Protein AF-A0A1B9C1V9-F1 (afdb_monomer_lite)

Structure (mmCIF, N/CA/C/O backbone):
data_AF-A0A1B9C1V9-F1
#
_entry.id   AF-A0A1B9C1V9-F1
#
loop_
_atom_site.group_PDB
_atom_site.id
_atom_site.type_symbol
_atom_site.label_atom_id
_atom_site.label_alt_id
_atom_site.label_comp_id
_atom_site.label_asym_id
_atom_site.label_entity_id
_atom_site.label_seq_id
_atom_site.pdbx_PDB_ins_code
_atom_site.Cartn_x
_atom_site.Cartn_y
_atom_site.Cartn_z
_atom_site.occupancy
_atom_site.B_iso_or_equiv
_atom_site.auth_seq_id
_atom_site.auth_comp_id
_atom_site.auth_asym_id
_atom_site.auth_atom_id
_atom_site.pdbx_PDB_model_num
ATOM 1 N N . MET A 1 1 ? 0.872 -3.878 18.194 1.00 60.62 1 MET A N 1
ATOM 2 C CA . MET A 1 1 ? -0.499 -3.363 17.983 1.00 60.62 1 MET A CA 1
ATOM 3 C C . MET A 1 1 ? -1.139 -4.187 16.878 1.00 60.62 1 MET A C 1
ATOM 5 O O . MET A 1 1 ? -0.484 -4.381 15.862 1.00 60.62 1 MET A O 1
ATOM 9 N N . ILE A 1 2 ? -2.342 -4.725 17.095 1.00 77.38 2 ILE A N 1
ATOM 10 C CA . ILE A 1 2 ? -3.064 -5.524 16.091 1.00 77.38 2 ILE A CA 1
ATOM 11 C C . ILE A 1 2 ? -4.037 -4.591 15.363 1.00 77.38 2 ILE A C 1
ATOM 13 O O . ILE A 1 2 ? -4.794 -3.864 16.009 1.00 77.38 2 ILE A O 1
ATOM 17 N N . PHE A 1 3 ? -3.986 -4.592 14.032 1.00 85.81 3 PHE A N 1
ATOM 18 C CA . PHE A 1 3 ? -4.901 -3.833 13.183 1.00 85.81 3 PHE A CA 1
ATOM 19 C C . PHE A 1 3 ? -5.870 -4.780 12.490 1.00 85.81 3 PHE A C 1
ATOM 21 O O . PHE A 1 3 ? -5.467 -5.823 11.979 1.00 85.81 3 PHE A O 1
ATOM 28 N N . THR A 1 4 ? -7.131 -4.371 12.432 1.00 89.06 4 THR A N 1
ATOM 29 C CA . THR A 1 4 ? -8.125 -4.964 11.543 1.00 89.06 4 THR A CA 1
ATOM 30 C C . THR A 1 4 ? -8.212 -4.100 10.292 1.00 89.06 4 THR A C 1
ATOM 32 O O . THR A 1 4 ? -8.378 -2.881 10.386 1.00 89.06 4 THR A O 1
ATOM 35 N N . TYR A 1 5 ? -8.101 -4.728 9.124 1.00 91.19 5 TYR A N 1
ATOM 36 C CA . TYR A 1 5 ? -8.158 -4.058 7.829 1.00 91.19 5 TYR A CA 1
ATOM 37 C C . TYR A 1 5 ? -9.542 -4.234 7.213 1.00 91.19 5 TYR A C 1
ATOM 39 O O . TYR A 1 5 ? -9.962 -5.355 6.940 1.00 91.19 5 TYR A O 1
ATOM 47 N N . VAL A 1 6 ? -10.253 -3.128 6.998 1.00 92.12 6 VAL A N 1
ATOM 48 C CA . VAL A 1 6 ? -11.583 -3.131 6.371 1.00 92.12 6 VAL A CA 1
ATOM 49 C C . VAL A 1 6 ? -11.447 -2.651 4.926 1.00 92.12 6 VAL A C 1
ATOM 51 O O . VAL A 1 6 ? -10.917 -1.555 4.731 1.00 92.12 6 VAL A O 1
ATOM 54 N N . PRO A 1 7 ? -11.888 -3.424 3.918 1.00 92.00 7 PRO A N 1
ATOM 55 C CA . PRO A 1 7 ? -11.807 -2.998 2.525 1.00 92.00 7 PRO A CA 1
ATOM 56 C C . PRO A 1 7 ? -12.657 -1.741 2.301 1.00 92.00 7 PRO A C 1
ATOM 58 O O . PRO A 1 7 ? -13.779 -1.646 2.791 1.00 92.00 7 PRO A O 1
ATOM 61 N N . SER A 1 8 ? -12.099 -0.777 1.572 1.00 91.75 8 SER A N 1
ATOM 62 C CA . SER A 1 8 ? -12.710 0.532 1.295 1.00 91.75 8 SER A CA 1
AT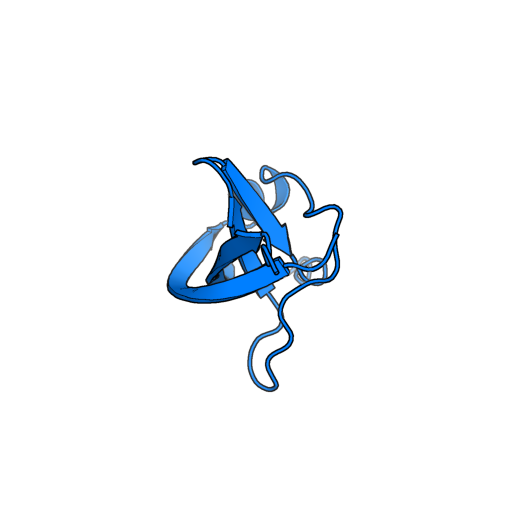OM 63 C C . SER A 1 8 ? -12.878 0.801 -0.201 1.00 91.75 8 SER A C 1
ATOM 65 O O . SER A 1 8 ? -13.752 1.556 -0.613 1.00 91.75 8 SER A O 1
ATOM 67 N N . GLY A 1 9 ? -12.073 0.150 -1.043 1.00 93.19 9 GLY A N 1
ATOM 68 C CA . GLY A 1 9 ? -12.185 0.284 -2.489 1.00 93.19 9 GLY A CA 1
ATOM 69 C C . GLY A 1 9 ? -10.886 -0.042 -3.206 1.00 93.19 9 GLY A C 1
ATOM 70 O O . GLY A 1 9 ? -10.066 -0.821 -2.719 1.00 93.19 9 GLY A O 1
ATOM 71 N N . GLN A 1 10 ? -10.701 0.567 -4.374 1.00 92.94 10 GLN A N 1
ATOM 72 C CA . GLN A 1 10 ? -9.495 0.440 -5.187 1.00 92.94 10 GLN A CA 1
ATOM 73 C C . GLN A 1 10 ? -9.053 1.814 -5.675 1.00 92.94 10 GLN A C 1
ATOM 75 O O . GLN A 1 10 ? -9.886 2.677 -5.950 1.00 92.94 10 GLN A O 1
ATOM 80 N N . LYS A 1 11 ? -7.743 2.008 -5.813 1.00 93.06 11 LYS A N 1
ATOM 81 C CA . LYS A 1 11 ? -7.150 3.239 -6.333 1.00 93.06 11 LYS A CA 1
ATOM 82 C C . LYS A 1 11 ? -6.067 2.882 -7.340 1.00 93.06 11 LYS A C 1
ATOM 84 O O . LYS A 1 11 ? -5.288 1.953 -7.126 1.00 93.06 11 LYS A O 1
ATOM 89 N N . ARG A 1 12 ? -6.023 3.623 -8.445 1.00 93.19 12 ARG A N 1
ATOM 90 C CA . ARG A 1 12 ? -4.912 3.575 -9.398 1.00 93.19 12 ARG A CA 1
ATOM 91 C C . ARG A 1 12 ? -4.034 4.785 -9.153 1.00 93.19 12 ARG A C 1
ATOM 93 O O . ARG A 1 12 ? -4.535 5.903 -9.135 1.00 93.19 12 ARG A O 1
ATOM 100 N N . LEU A 1 13 ? -2.754 4.533 -8.945 1.00 91.38 13 LEU A N 1
ATOM 101 C CA . LEU A 1 13 ? -1.742 5.553 -8.709 1.00 91.38 13 LEU A CA 1
ATOM 102 C C . LEU A 1 13 ? -0.722 5.496 -9.840 1.00 91.38 13 LEU A C 1
ATOM 104 O O . LEU A 1 13 ? -0.395 4.415 -10.330 1.00 91.38 13 LEU A O 1
ATOM 108 N N . SER A 1 14 ? -0.182 6.638 -10.238 1.00 92.12 14 SER A N 1
ATOM 109 C CA . SER A 1 14 ? 1.087 6.663 -10.965 1.00 92.12 14 SER A CA 1
ATOM 110 C C . SER A 1 14 ? 2.218 6.117 -10.081 1.00 92.12 14 SER A C 1
ATOM 112 O O . SER A 1 14 ? 2.107 6.083 -8.851 1.00 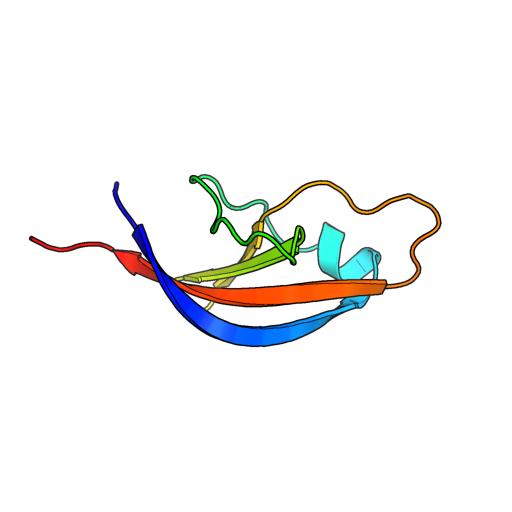92.12 14 SER A O 1
ATOM 114 N N . LEU A 1 15 ? 3.338 5.702 -10.685 1.00 90.44 15 LEU A N 1
ATOM 115 C CA . LEU A 1 15 ? 4.520 5.307 -9.906 1.00 90.44 15 LEU A CA 1
ATOM 116 C C . LEU A 1 15 ? 4.962 6.408 -8.934 1.00 90.44 15 LEU A C 1
ATOM 118 O O . LEU A 1 15 ? 5.267 6.114 -7.781 1.00 90.44 15 LEU A O 1
ATOM 122 N N . GLY A 1 16 ? 4.977 7.666 -9.385 1.00 89.69 16 GLY A N 1
ATOM 123 C CA . GLY A 1 16 ? 5.378 8.805 -8.559 1.00 89.69 16 GLY A CA 1
ATOM 124 C C . GLY A 1 16 ? 4.510 8.944 -7.312 1.00 89.69 16 GLY A C 1
ATOM 125 O O . GLY A 1 16 ? 5.037 9.023 -6.207 1.00 89.69 16 GLY A O 1
ATOM 126 N N . GLU A 1 17 ? 3.186 8.876 -7.472 1.00 92.06 17 GLU A N 1
ATOM 127 C CA . GLU A 1 17 ? 2.251 8.922 -6.343 1.00 92.06 17 GLU A CA 1
ATOM 128 C C . GLU A 1 17 ? 2.428 7.724 -5.406 1.00 92.06 17 GLU A C 1
ATOM 130 O O . GLU A 1 17 ? 2.421 7.891 -4.190 1.00 92.06 17 GLU A O 1
ATOM 135 N N . TRP A 1 18 ? 2.654 6.520 -5.945 1.00 91.56 18 TRP A N 1
ATOM 136 C CA . TRP A 1 18 ? 2.932 5.345 -5.119 1.00 91.56 18 TRP A CA 1
ATOM 137 C C . TRP A 1 18 ? 4.196 5.517 -4.276 1.00 91.56 18 TRP A C 1
ATOM 139 O O . TRP A 1 18 ? 4.205 5.137 -3.111 1.00 91.56 18 TRP A O 1
ATOM 149 N N . PHE A 1 19 ? 5.272 6.067 -4.841 1.00 90.56 19 PHE A N 1
ATOM 150 C CA . PHE A 1 19 ? 6.518 6.295 -4.106 1.00 90.56 19 PHE A CA 1
ATOM 151 C C . PHE A 1 19 ? 6.466 7.508 -3.170 1.00 90.56 19 PHE A C 1
ATOM 153 O O . PHE A 1 19 ? 7.239 7.535 -2.214 1.00 90.56 19 PHE A O 1
ATOM 160 N N . ALA A 1 20 ? 5.552 8.454 -3.401 1.00 92.50 20 ALA A N 1
ATOM 161 C CA . ALA A 1 20 ? 5.315 9.594 -2.518 1.00 92.50 20 ALA A CA 1
ATOM 162 C C . ALA A 1 20 ? 4.605 9.205 -1.209 1.00 92.50 20 ALA A C 1
ATOM 164 O O . ALA A 1 20 ? 4.766 9.890 -0.202 1.00 92.50 20 ALA A O 1
ATOM 165 N N . LEU A 1 21 ? 3.841 8.107 -1.203 1.00 93.56 21 LEU A N 1
ATOM 166 C CA . LEU A 1 21 ? 3.194 7.605 0.008 1.00 93.56 21 LEU A CA 1
ATOM 167 C C . LEU A 1 21 ? 4.213 7.020 0.995 1.00 93.56 21 LEU A C 1
ATOM 169 O O . 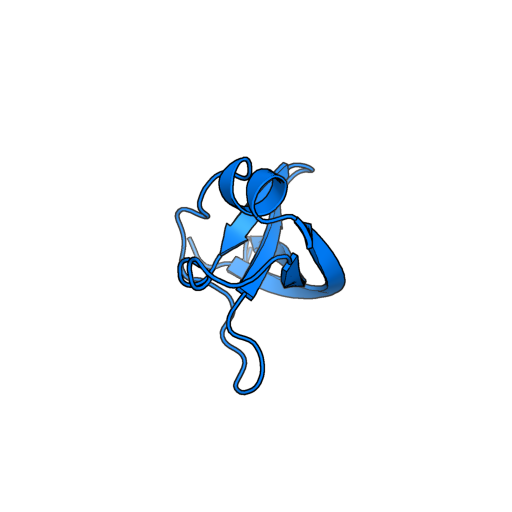LEU A 1 21 ? 5.126 6.266 0.635 1.00 93.56 21 LEU A O 1
ATOM 173 N N . GLU A 1 22 ? 3.998 7.291 2.280 1.00 95.06 22 GLU A N 1
ATOM 174 C CA . GLU A 1 22 ? 4.792 6.688 3.345 1.00 95.06 22 GLU A CA 1
ATOM 175 C C . GLU A 1 22 ? 4.573 5.174 3.404 1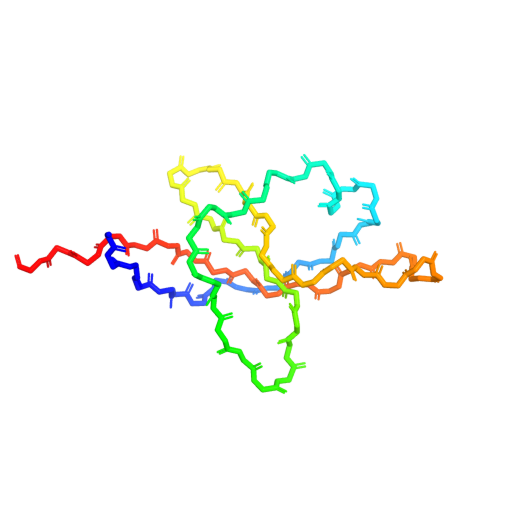.00 95.06 22 GLU A C 1
ATOM 177 O O . GLU A 1 22 ? 3.469 4.669 3.190 1.00 95.06 22 GLU A O 1
ATOM 182 N N . LYS A 1 23 ? 5.635 4.420 3.703 1.00 93.94 23 LYS A N 1
ATOM 183 C CA . LYS A 1 23 ? 5.533 2.967 3.868 1.00 93.94 23 LYS A CA 1
ATOM 184 C C . LYS A 1 23 ? 4.814 2.656 5.177 1.00 93.94 23 LYS A C 1
ATOM 186 O O . LYS A 1 23 ? 5.224 3.126 6.234 1.00 93.94 23 LYS A O 1
ATOM 191 N N . TRP A 1 24 ? 3.788 1.813 5.113 1.00 94.06 24 TRP A N 1
ATOM 192 C CA . TRP A 1 24 ? 3.080 1.357 6.302 1.00 94.06 24 TRP A CA 1
ATOM 193 C C . TRP A 1 24 ? 4.046 0.621 7.252 1.00 94.06 24 TRP A C 1
ATOM 195 O O . TRP A 1 24 ? 4.689 -0.346 6.830 1.00 94.06 24 TRP A O 1
ATOM 205 N N . PRO A 1 25 ? 4.174 1.047 8.523 1.00 90.38 25 PRO A N 1
ATOM 206 C CA . PRO A 1 25 ? 5.161 0.487 9.448 1.00 90.38 25 PRO A CA 1
ATOM 207 C C . PRO A 1 25 ? 4.717 -0.835 10.097 1.00 90.38 25 PRO A C 1
ATOM 209 O O . PRO A 1 25 ? 5.461 -1.412 10.889 1.00 90.38 25 PRO A O 1
ATOM 212 N N . HIS A 1 26 ? 3.510 -1.324 9.798 1.00 90.62 26 HIS A N 1
ATOM 213 C CA . HIS A 1 26 ? 2.968 -2.567 10.350 1.00 90.62 26 HIS A CA 1
ATOM 214 C C . HIS A 1 26 ? 2.739 -3.620 9.253 1.00 90.62 26 HIS A C 1
ATOM 216 O O . HIS A 1 26 ? 2.949 -3.365 8.070 1.00 90.62 26 HIS A O 1
ATOM 222 N N . GLY A 1 27 ? 2.320 -4.828 9.642 1.00 88.69 27 GLY A N 1
ATOM 223 C CA . GLY A 1 27 ? 2.051 -5.905 8.685 1.00 88.69 27 GLY A CA 1
ATOM 224 C C . GLY A 1 27 ? 0.938 -5.530 7.708 1.00 88.69 27 GLY A C 1
ATOM 225 O O . GLY A 1 27 ? -0.106 -5.049 8.138 1.00 88.69 27 GLY A O 1
ATOM 226 N N . CYS A 1 28 ? 1.160 -5.731 6.412 1.00 90.56 28 CYS A N 1
ATOM 227 C CA . CYS A 1 28 ? 0.188 -5.400 5.372 1.00 90.56 28 CYS A CA 1
ATOM 228 C C . CYS A 1 28 ? -1.049 -6.309 5.396 1.00 90.56 28 CYS A C 1
ATOM 230 O O . CYS A 1 28 ? -0.965 -7.443 5.876 1.00 90.56 28 CYS A O 1
ATOM 232 N N . PRO A 1 29 ? -2.174 -5.852 4.813 1.00 87.62 29 PRO A N 1
ATOM 233 C CA . PRO A 1 29 ? -3.216 -6.761 4.354 1.00 87.62 29 PRO A CA 1
ATOM 234 C C . PRO A 1 29 ? -2.613 -7.834 3.439 1.00 87.62 29 PRO A C 1
ATOM 236 O O . PRO A 1 29 ? -1.668 -7.563 2.697 1.00 87.62 29 PRO A O 1
ATOM 239 N N . ALA A 1 30 ? -3.164 -9.042 3.491 1.00 85.56 30 ALA A N 1
ATOM 240 C CA . ALA A 1 30 ? -2.790 -10.132 2.603 1.00 85.56 30 ALA A CA 1
ATOM 241 C C . ALA A 1 30 ? -3.999 -10.507 1.745 1.00 85.56 30 ALA A C 1
ATOM 243 O O . ALA A 1 30 ? -5.068 -10.803 2.276 1.00 85.56 30 ALA A O 1
ATOM 244 N N . ASP A 1 31 ? -3.816 -10.502 0.429 1.00 85.38 31 ASP A N 1
ATOM 245 C CA . ASP A 1 31 ? -4.806 -10.938 -0.552 1.00 85.38 31 ASP A CA 1
ATOM 246 C C . ASP A 1 31 ? -4.114 -11.831 -1.587 1.00 85.38 31 ASP A C 1
ATOM 248 O O . ASP A 1 31 ? -2.940 -11.636 -1.895 1.00 85.38 31 ASP A O 1
ATOM 252 N N . ARG A 1 32 ? -4.817 -12.845 -2.104 1.00 82.38 32 ARG A N 1
ATOM 253 C CA . ARG A 1 32 ? -4.223 -13.803 -3.054 1.00 82.38 32 ARG A CA 1
ATOM 254 C C . ARG A 1 32 ? -4.056 -13.232 -4.461 1.00 82.38 32 ARG A C 1
ATOM 256 O O . ARG A 1 32 ? -3.237 -13.744 -5.217 1.00 82.38 32 ARG A O 1
ATOM 263 N N . PHE A 1 33 ? -4.838 -12.218 -4.819 1.00 86.19 33 PHE A N 1
ATOM 264 C CA . PHE A 1 33 ? -4.904 -11.679 -6.176 1.00 86.19 33 PHE A CA 1
ATOM 265 C C . PHE A 1 33 ? -4.262 -10.295 -6.293 1.00 86.19 33 PHE A C 1
ATOM 267 O O . PHE A 1 33 ? -3.959 -9.850 -7.398 1.00 86.19 33 PHE A O 1
ATOM 274 N N . HIS A 1 34 ? -4.030 -9.622 -5.166 1.00 86.81 34 HIS A N 1
ATOM 275 C CA . HIS A 1 34 ? -3.477 -8.275 -5.121 1.00 86.81 34 HIS A CA 1
ATOM 276 C C . HIS A 1 34 ? -2.188 -8.245 -4.309 1.00 86.81 34 HIS A C 1
ATOM 278 O O . HIS A 1 34 ? -2.079 -8.864 -3.257 1.00 86.81 34 HIS A O 1
ATOM 284 N N . LEU A 1 35 ? -1.209 -7.491 -4.806 1.00 89.06 35 LEU A N 1
ATOM 285 C CA . LEU A 1 35 ? 0.092 -7.321 -4.153 1.00 89.06 35 LEU A CA 1
ATOM 286 C C . LEU A 1 35 ? 0.273 -5.918 -3.568 1.00 89.06 35 LEU A C 1
ATOM 288 O O . LEU A 1 35 ? 1.054 -5.739 -2.637 1.00 89.06 35 LEU A O 1
ATOM 292 N N . HIS A 1 36 ? -0.443 -4.930 -4.105 1.00 93.62 36 HIS A N 1
ATOM 293 C CA . HIS A 1 36 ? -0.330 -3.532 -3.713 1.00 93.62 36 HIS A CA 1
ATOM 294 C C . HIS A 1 36 ? -1.583 -3.102 -2.956 1.00 93.62 36 HIS A C 1
ATOM 296 O O . HIS A 1 36 ? -2.714 -3.338 -3.389 1.00 93.62 36 HIS A O 1
ATOM 302 N N . PHE A 1 37 ? -1.369 -2.439 -1.829 1.00 94.75 37 PHE A N 1
ATOM 303 C CA . PHE A 1 37 ? -2.411 -1.998 -0.922 1.00 94.75 37 PHE A CA 1
ATOM 304 C C . PHE A 1 37 ? -2.138 -0.568 -0.466 1.00 94.75 37 PHE A C 1
ATOM 306 O O . PHE A 1 37 ? -0.991 -0.172 -0.258 1.00 94.75 37 PHE A O 1
ATOM 313 N N . ILE A 1 38 ? -3.204 0.193 -0.257 1.00 95.62 38 ILE A N 1
ATOM 314 C CA . ILE A 1 38 ? -3.167 1.468 0.450 1.00 95.62 38 ILE A CA 1
ATOM 315 C C . ILE A 1 38 ? -3.836 1.248 1.793 1.00 95.62 38 ILE A C 1
ATOM 317 O O . ILE A 1 38 ? -4.983 0.810 1.853 1.00 95.62 38 ILE A O 1
ATOM 321 N N . VAL A 1 39 ? -3.127 1.555 2.869 1.00 95.44 39 VAL A N 1
ATOM 322 C CA . VAL A 1 39 ? -3.690 1.537 4.213 1.00 95.44 39 VAL A CA 1
ATOM 323 C C . VAL A 1 39 ? -4.042 2.964 4.601 1.00 95.44 39 VAL A C 1
ATOM 325 O O . VAL A 1 39 ? -3.189 3.841 4.571 1.00 95.44 39 VAL A O 1
ATOM 328 N N . GLN A 1 40 ? -5.293 3.200 4.974 1.00 95.00 40 GLN A N 1
ATOM 329 C CA . GLN A 1 40 ? -5.775 4.475 5.480 1.00 95.00 40 GLN A CA 1
ATOM 330 C C . GLN A 1 40 ? -5.909 4.407 7.003 1.00 95.00 40 GLN A C 1
ATOM 332 O O . GLN A 1 40 ? -6.659 3.578 7.527 1.00 95.00 40 GLN A O 1
ATOM 337 N N . LYS A 1 41 ? -5.214 5.291 7.724 1.00 93.00 41 LYS A N 1
ATOM 338 C CA . LYS A 1 41 ? -5.331 5.433 9.185 1.00 93.00 41 LYS A CA 1
ATOM 339 C C . LYS A 1 41 ? -5.356 6.907 9.559 1.00 93.00 41 LYS A C 1
ATOM 341 O O . LYS A 1 41 ? -4.477 7.658 9.160 1.00 93.00 41 LYS A O 1
ATOM 346 N N . SER A 1 42 ? -6.356 7.310 10.343 1.00 88.25 42 SER A N 1
ATOM 347 C CA . SER A 1 42 ? -6.494 8.685 10.851 1.00 88.25 42 SER A CA 1
ATOM 348 C C . SER A 1 42 ? -6.394 9.770 9.762 1.00 88.25 42 SER A C 1
ATOM 350 O O . SER A 1 42 ? -5.826 10.830 9.993 1.00 88.25 42 SER A O 1
ATOM 352 N N . GLY A 1 43 ? -6.917 9.491 8.562 1.00 87.25 43 GLY A N 1
ATOM 353 C CA . GLY A 1 43 ? -6.887 10.416 7.421 1.00 87.25 43 GLY A CA 1
ATOM 354 C C . GLY A 1 43 ? -5.590 10.417 6.602 1.00 87.25 43 GLY A C 1
ATOM 355 O O . GLY A 1 43 ? -5.539 11.101 5.587 1.00 87.25 43 GLY A O 1
ATOM 356 N N . GLN A 1 44 ? -4.568 9.646 6.987 1.00 93.00 44 GLN A N 1
ATOM 357 C CA . GLN A 1 44 ? -3.340 9.472 6.205 1.00 93.00 44 GLN A CA 1
ATOM 358 C C . GLN A 1 44 ? -3.388 8.188 5.375 1.00 93.00 44 GLN A C 1
ATOM 360 O O . GLN A 1 44 ? -3.933 7.173 5.821 1.00 93.00 44 GLN A O 1
ATOM 365 N N . GLU A 1 45 ? -2.805 8.242 4.176 1.00 95.00 45 GLU A N 1
ATOM 366 C CA . GLU A 1 45 ? -2.647 7.104 3.271 1.00 95.00 45 GLU A CA 1
ATOM 367 C C . GLU A 1 45 ? -1.205 6.597 3.310 1.00 95.00 45 GLU A C 1
ATOM 369 O O . GLU A 1 45 ? -0.255 7.367 3.182 1.00 95.00 45 GLU A O 1
ATOM 374 N N . TYR A 1 46 ? -1.051 5.286 3.433 1.00 95.56 46 TYR A N 1
ATOM 375 C CA . TYR A 1 46 ? 0.238 4.613 3.435 1.00 95.56 46 TYR A CA 1
ATOM 376 C C . TYR A 1 46 ? 0.271 3.564 2.342 1.00 95.56 46 TYR A C 1
ATOM 378 O O . TYR A 1 46 ? -0.719 2.868 2.108 1.00 95.56 46 TYR A O 1
ATOM 386 N N . ARG A 1 47 ? 1.432 3.377 1.726 1.00 94.88 47 ARG A N 1
ATOM 387 C CA . ARG A 1 47 ? 1.654 2.257 0.815 1.00 94.88 47 ARG A CA 1
ATOM 388 C C . ARG A 1 47 ? 2.022 0.997 1.583 1.00 94.88 47 ARG A C 1
ATOM 390 O O . ARG A 1 47 ? 2.854 1.015 2.494 1.00 94.88 47 ARG A O 1
ATOM 397 N N . CYS A 1 48 ? 1.437 -0.112 1.164 1.00 93.19 48 CYS A N 1
ATOM 398 C CA . CYS A 1 48 ? 1.736 -1.445 1.656 1.00 93.19 48 CYS A CA 1
ATOM 399 C C . CYS A 1 48 ? 1.863 -2.409 0.480 1.00 93.19 48 CYS A C 1
ATOM 401 O O . CYS A 1 48 ? 1.025 -2.412 -0.415 1.00 93.19 48 CYS A O 1
ATOM 403 N N . GLY A 1 49 ? 2.895 -3.243 0.482 1.00 88.50 49 GLY A N 1
ATOM 404 C CA . GLY A 1 49 ? 3.191 -4.151 -0.623 1.00 88.50 49 GLY A CA 1
ATOM 405 C C . GLY A 1 49 ? 4.608 -3.966 -1.163 1.00 88.50 49 GLY A C 1
ATOM 406 O O . GLY A 1 49 ? 5.354 -3.107 -0.675 1.00 88.50 49 GLY A O 1
ATOM 407 N N . PRO A 1 50 ? 5.009 -4.797 -2.135 1.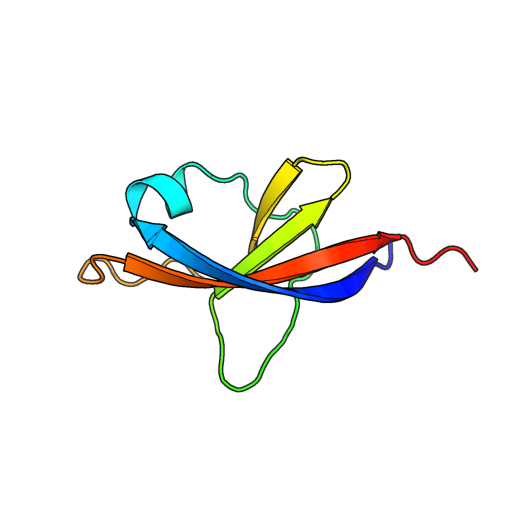00 86.25 50 PRO A N 1
ATOM 408 C CA . PRO A 1 50 ? 6.316 -4.704 -2.759 1.00 86.25 50 PRO A CA 1
ATOM 409 C C . PRO A 1 50 ? 6.428 -3.437 -3.615 1.00 86.25 50 PRO A C 1
ATOM 411 O O . PRO A 1 50 ? 5.438 -2.777 -3.942 1.00 86.25 50 PRO A O 1
ATOM 414 N N . ALA A 1 51 ? 7.662 -3.083 -3.975 1.00 83.06 51 ALA A N 1
ATOM 415 C CA . ALA A 1 51 ? 7.876 -2.059 -4.985 1.00 83.06 51 ALA A CA 1
ATOM 416 C C . ALA A 1 51 ? 7.370 -2.582 -6.345 1.00 83.06 51 ALA A C 1
ATOM 418 O O . ALA A 1 51 ? 7.708 -3.711 -6.711 1.00 83.06 51 ALA A O 1
ATOM 419 N N . PRO A 1 52 ? 6.581 -1.793 -7.092 1.00 84.19 52 PRO A N 1
ATOM 420 C CA . PRO A 1 52 ? 6.175 -2.159 -8.443 1.00 84.19 52 PRO A CA 1
ATOM 421 C C . PRO A 1 52 ? 7.403 -2.265 -9.358 1.00 84.19 52 PRO A C 1
ATOM 423 O O . PRO A 1 52 ? 8.423 -1.609 -9.133 1.00 84.19 52 PRO A O 1
ATOM 426 N N . HIS A 1 53 ? 7.302 -3.080 -10.409 1.00 80.31 53 HIS A N 1
ATOM 427 C CA . HIS A 1 53 ? 8.357 -3.191 -11.418 1.00 80.31 53 HIS A CA 1
ATOM 428 C C . HIS A 1 53 ? 8.629 -1.837 -12.091 1.00 80.31 53 HIS A C 1
ATOM 430 O O . HIS A 1 53 ? 7.702 -1.073 -12.352 1.00 80.31 53 HIS A O 1
ATOM 436 N N . ALA A 1 54 ? 9.893 -1.575 -12.440 1.00 68.69 54 ALA A N 1
ATOM 437 C CA . ALA A 1 54 ? 10.331 -0.315 -13.053 1.00 68.69 54 ALA A CA 1
ATOM 438 C C . ALA A 1 54 ? 9.645 0.006 -14.398 1.00 68.69 54 ALA A C 1
ATOM 440 O O . ALA A 1 54 ? 9.626 1.158 -14.818 1.00 68.69 54 ALA A O 1
ATOM 441 N N . SER A 1 55 ? 9.077 -1.000 -15.066 1.00 75.62 55 SER A N 1
ATOM 442 C CA . SER A 1 55 ? 8.333 -0.859 -16.321 1.00 75.62 55 SER A CA 1
ATOM 443 C C . SER A 1 55 ? 6.841 -0.560 -16.139 1.00 75.62 55 SER A C 1
ATOM 445 O O . SER A 1 55 ? 6.150 -0.311 -17.125 1.00 75.62 55 SER A O 1
ATOM 447 N N . ALA A 1 56 ? 6.307 -0.622 -14.916 1.00 77.31 56 ALA A N 1
ATOM 448 C CA . ALA A 1 56 ? 4.898 -0.339 -14.668 1.00 77.31 56 ALA A CA 1
ATOM 449 C C . ALA A 1 56 ? 4.656 1.172 -14.742 1.00 77.31 56 ALA A C 1
ATOM 451 O O . ALA A 1 56 ? 5.301 1.925 -14.034 1.00 77.31 56 ALA A O 1
ATOM 452 N N . SER A 1 57 ? 3.712 1.648 -15.552 1.00 78.25 57 SER A N 1
ATOM 453 C CA . SER A 1 57 ? 3.344 3.075 -15.558 1.00 78.25 57 SER A CA 1
ATOM 454 C C . SER A 1 57 ? 2.412 3.448 -14.398 1.00 78.25 57 SER A C 1
ATOM 456 O O . SER A 1 57 ? 2.362 4.604 -13.973 1.00 78.25 57 SER A O 1
ATOM 458 N N . GLN A 1 58 ? 1.673 2.464 -13.876 1.00 87.81 58 GLN A N 1
ATOM 459 C CA . GLN A 1 58 ? 0.654 2.627 -12.844 1.00 87.81 58 GLN A CA 1
ATOM 460 C C . GLN A 1 58 ? 0.664 1.456 -11.855 1.00 87.81 58 GLN A C 1
ATOM 462 O O . GLN A 1 58 ? 1.044 0.334 -12.189 1.00 87.81 58 GLN A O 1
ATOM 467 N N . VAL A 1 59 ? 0.186 1.720 -10.641 1.00 89.75 59 VAL A N 1
ATOM 468 C CA . VAL A 1 59 ? -0.014 0.748 -9.566 1.00 89.75 59 VAL A CA 1
ATOM 469 C C . VAL A 1 59 ? -1.503 0.679 -9.253 1.00 89.75 59 VAL A C 1
ATOM 471 O O . VAL A 1 59 ? -2.107 1.672 -8.849 1.00 89.75 59 VAL A O 1
ATOM 474 N N . SER A 1 60 ? -2.102 -0.498 -9.436 1.00 91.06 60 SER A N 1
ATOM 475 C CA . SER A 1 60 ? -3.464 -0.774 -8.974 1.00 91.06 60 SER A CA 1
ATOM 476 C C . SER A 1 60 ? -3.394 -1.306 -7.549 1.00 91.06 60 SER A C 1
ATOM 478 O O . SER A 1 60 ? -2.839 -2.385 -7.331 1.00 91.06 60 SER A O 1
ATOM 480 N N . ALA A 1 61 ? -3.928 -0.551 -6.591 1.00 92.19 61 ALA A N 1
ATOM 481 C CA . ALA A 1 61 ? -3.867 -0.885 -5.176 1.00 92.19 61 ALA A CA 1
ATOM 482 C C . ALA A 1 61 ? -5.264 -0.989 -4.553 1.00 92.19 61 ALA A C 1
ATOM 484 O O . ALA A 1 61 ? -6.130 -0.141 -4.787 1.00 92.19 61 ALA A O 1
ATOM 485 N N . LEU A 1 62 ? -5.477 -2.014 -3.725 1.00 94.62 62 LEU A N 1
ATOM 486 C CA . LEU A 1 62 ? -6.679 -2.106 -2.894 1.00 94.62 62 LEU A CA 1
ATOM 487 C C . LEU A 1 62 ? -6.555 -1.166 -1.695 1.00 94.62 62 LEU A C 1
ATOM 489 O O . LEU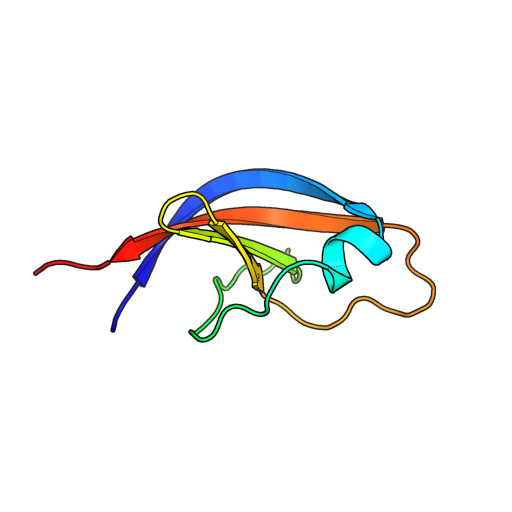 A 1 62 ? -5.524 -1.142 -1.027 1.00 94.62 62 LEU A O 1
ATOM 493 N N . VAL A 1 63 ? -7.615 -0.431 -1.388 1.00 94.75 63 VAL A N 1
ATOM 494 C CA . VAL A 1 63 ? -7.652 0.494 -0.254 1.00 94.75 63 VAL A CA 1
ATOM 495 C C . VAL A 1 63 ? -8.282 -0.200 0.946 1.00 94.75 63 VAL A C 1
ATOM 497 O O . VAL A 1 63 ? -9.385 -0.740 0.850 1.00 94.75 63 VAL A O 1
ATOM 500 N N . TYR A 1 64 ? -7.597 -0.152 2.083 1.00 94.31 64 TYR A N 1
ATOM 501 C CA . TYR A 1 64 ? -8.045 -0.691 3.361 1.00 94.31 64 TYR A CA 1
ATOM 502 C C . TYR A 1 64 ? -8.004 0.383 4.442 1.00 94.31 64 TYR A C 1
ATOM 504 O O . TYR A 1 64 ? -7.003 1.074 4.593 1.00 94.31 64 TYR A O 1
ATOM 512 N N . HIS A 1 65 ? -9.040 0.469 5.271 1.00 93.50 65 HIS A N 1
ATOM 513 C CA . HIS A 1 65 ? -8.982 1.230 6.516 1.00 93.50 65 HIS A CA 1
ATOM 514 C C . HIS A 1 65 ? -8.379 0.373 7.627 1.00 93.50 65 HIS A C 1
ATOM 516 O O . HIS A 1 65 ? -8.916 -0.689 7.950 1.00 93.50 65 HIS A O 1
ATOM 522 N N . ALA A 1 66 ? -7.298 0.848 8.246 1.00 92.50 66 ALA A N 1
ATOM 523 C CA . ALA A 1 66 ? -6.748 0.238 9.448 1.00 92.50 66 ALA A CA 1
ATOM 524 C C . ALA A 1 66 ? -7.492 0.751 10.683 1.00 92.50 66 ALA A C 1
ATOM 526 O O . ALA A 1 66 ? -7.410 1.930 11.035 1.00 92.50 66 ALA A O 1
ATOM 527 N N . LYS A 1 67 ? -8.185 -0.155 11.374 1.00 89.50 67 LYS A N 1
ATOM 528 C CA . LYS A 1 67 ? -8.772 0.095 12.693 1.00 89.50 67 LYS A CA 1
ATOM 529 C C . LYS A 1 67 ? -7.943 -0.623 13.747 1.00 89.50 67 LYS A C 1
ATOM 531 O O . LYS A 1 67 ? -7.585 -1.786 13.576 1.00 89.50 67 LYS A O 1
ATOM 536 N N . THR A 1 68 ? -7.621 0.068 14.832 1.00 84.62 68 THR A N 1
ATOM 537 C CA . THR A 1 68 ? -6.982 -0.566 15.985 1.00 84.62 68 THR A CA 1
ATOM 538 C C . THR A 1 68 ? -7.959 -1.568 16.586 1.00 84.62 68 THR A C 1
ATOM 540 O O . THR A 1 68 ? -9.103 -1.209 16.862 1.00 84.62 68 THR A O 1
ATOM 543 N N . PHE A 1 69 ? -7.525 -2.809 16.792 1.00 71.75 69 PHE A N 1
ATOM 544 C CA . PHE A 1 69 ? -8.315 -3.765 17.555 1.00 71.75 69 PHE A CA 1
ATOM 545 C C . PHE A 1 69 ? -8.314 -3.324 19.025 1.00 71.75 69 PHE A C 1
ATOM 547 O O . PHE A 1 69 ? -7.290 -3.425 19.703 1.00 71.75 69 PHE A O 1
ATOM 554 N N . ILE A 1 70 ? -9.432 -2.768 19.490 1.00 62.22 70 ILE A N 1
ATOM 555 C CA . ILE A 1 70 ? -9.673 -2.498 20.909 1.00 62.22 70 ILE A CA 1
ATOM 556 C C . ILE A 1 70 ? -10.442 -3.714 21.424 1.00 62.22 70 ILE A C 1
ATOM 558 O O . ILE A 1 70 ? -11.521 -4.007 20.911 1.00 62.22 70 ILE A O 1
ATOM 562 N N . LYS A 1 71 ? -9.826 -4.459 22.344 1.00 54.38 71 LYS A N 1
ATOM 563 C CA . LYS A 1 71 ? -10.456 -5.592 23.027 1.00 54.38 71 LYS A CA 1
ATOM 564 C C . LYS A 1 71 ? -11.463 -5.089 24.053 1.00 54.38 71 LYS A C 1
ATOM 566 O O . LYS A 1 71 ? -11.133 -4.081 24.716 1.00 54.38 71 LYS A O 1
#

pLDDT: mean 88.06, std 8.34, range [54.38, 95.62]

Secondary structure (DSSP, 8-state):
--EEEEEEEEEEEEHHHHHHSEEPSSPPP--SS---EEEEETTEEEEESPPPPTT-SEEEEEEEEEEE---

Foldseek 3Di:
DDWDWAWDFKDKDFLVRLVVFAADPDADDDDPPFFWAWEDEPNGTHIDGDRDDPPDRIHIYTYIYIDDDDD

Radius of gyration: 11.96 Å; chains: 1; bounding box: 23×24×39 Å

Sequence (71 aa):
MIFTYVPSGQKRLSLGEWFALEKWPHGCPADRFHLHFIVQKSGQEYRCGPAPHASASQVSALVYHAKTFIK

Organism: NCBI:txid160808